Protein AF-A0A1E7X6N4-F1 (afdb_monomer_lite)

Structure (mmCIF, N/CA/C/O backbone):
data_AF-A0A1E7X6N4-F1
#
_entry.id   AF-A0A1E7X6N4-F1
#
loop_
_atom_site.group_PDB
_atom_site.id
_atom_site.type_symbol
_atom_site.label_atom_id
_atom_site.label_alt_id
_atom_site.label_comp_id
_atom_site.label_asym_id
_atom_site.label_entity_id
_atom_site.label_seq_id
_atom_site.pdbx_PDB_ins_code
_atom_site.Cartn_x
_atom_site.Cartn_y
_atom_site.Cartn_z
_atom_site.occupancy
_atom_site.B_iso_or_equiv
_atom_site.auth_seq_id
_atom_site.auth_comp_id
_atom_site.auth_asym_id
_atom_site.auth_atom_id
_atom_site.pdbx_PDB_model_num
ATOM 1 N N . MET A 1 1 ? 12.751 17.284 12.413 1.00 59.94 1 MET A N 1
ATOM 2 C CA . MET A 1 1 ? 12.327 16.495 13.593 1.00 59.94 1 MET A CA 1
ATOM 3 C C . MET A 1 1 ? 12.522 15.023 13.266 1.00 59.94 1 MET A C 1
ATOM 5 O O . MET A 1 1 ? 11.868 14.541 12.352 1.00 59.94 1 MET A O 1
ATOM 9 N N . PHE A 1 2 ? 13.444 14.333 13.939 1.00 62.03 2 PHE A N 1
ATOM 10 C CA . PHE A 1 2 ? 13.620 12.888 13.770 1.00 62.03 2 PHE A CA 1
ATOM 11 C C . PHE A 1 2 ? 12.520 12.162 14.555 1.00 62.03 2 PHE A C 1
ATOM 13 O O . PHE A 1 2 ? 12.356 12.411 15.747 1.00 62.03 2 PHE A O 1
ATOM 20 N N . ARG A 1 3 ? 11.739 11.309 13.888 1.00 70.25 3 ARG A N 1
ATOM 21 C CA . ARG A 1 3 ? 10.779 10.408 14.539 1.00 70.25 3 ARG A CA 1
ATOM 22 C C . ARG A 1 3 ? 11.360 9.006 14.465 1.00 70.25 3 ARG A C 1
ATOM 24 O O . ARG A 1 3 ? 11.390 8.412 13.393 1.00 70.25 3 ARG A O 1
ATOM 31 N N . ALA A 1 4 ? 11.886 8.525 15.587 1.00 77.81 4 ALA A N 1
ATOM 32 C CA . ALA A 1 4 ? 12.453 7.187 15.673 1.00 77.81 4 ALA A CA 1
ATOM 33 C C . ALA A 1 4 ? 11.356 6.128 15.490 1.00 77.81 4 ALA A C 1
ATOM 35 O O . ALA A 1 4 ? 10.212 6.349 15.888 1.00 77.81 4 ALA A O 1
ATOM 36 N N . ALA A 1 5 ? 11.707 4.953 14.967 1.00 71.25 5 ALA A N 1
ATOM 37 C CA . ALA A 1 5 ? 10.771 3.831 14.866 1.00 71.25 5 ALA A CA 1
ATOM 38 C C . ALA A 1 5 ? 10.188 3.432 16.238 1.00 71.25 5 ALA A C 1
ATOM 40 O O . ALA A 1 5 ? 9.036 3.030 16.323 1.00 71.25 5 ALA A O 1
ATOM 41 N N . THR A 1 6 ? 10.937 3.641 17.325 1.00 79.00 6 THR A N 1
ATOM 42 C CA . THR A 1 6 ? 10.481 3.420 18.710 1.00 79.00 6 THR A CA 1
ATOM 43 C C . THR A 1 6 ? 9.366 4.365 19.161 1.00 79.00 6 THR A C 1
ATOM 45 O O . THR A 1 6 ? 8.730 4.109 20.175 1.00 79.00 6 THR A O 1
ATOM 48 N N . SER A 1 7 ? 9.125 5.456 18.429 1.00 81.50 7 SER A N 1
ATOM 49 C CA . SER A 1 7 ? 8.004 6.372 18.675 1.00 81.50 7 SER A CA 1
ATOM 50 C C . SER A 1 7 ? 6.727 5.987 17.923 1.00 81.50 7 SER A C 1
ATOM 52 O O . SER A 1 7 ? 5.731 6.707 18.007 1.00 81.50 7 SER A O 1
ATOM 54 N N . LEU A 1 8 ? 6.749 4.886 17.161 1.00 77.94 8 LEU A N 1
ATOM 55 C CA . LEU A 1 8 ? 5.544 4.350 16.543 1.00 77.94 8 LEU A CA 1
ATOM 56 C C . LEU A 1 8 ? 4.605 3.793 17.623 1.00 77.94 8 LEU A C 1
ATOM 58 O O . LEU A 1 8 ? 5.083 3.230 18.610 1.00 77.94 8 LEU A O 1
ATOM 62 N N . PRO A 1 9 ? 3.278 3.929 17.448 1.00 80.06 9 PRO A N 1
ATOM 63 C CA . PRO A 1 9 ? 2.321 3.302 18.347 1.00 80.06 9 PRO A CA 1
ATOM 64 C C . PRO A 1 9 ? 2.556 1.790 18.436 1.00 80.06 9 PRO A C 1
ATOM 66 O O . PRO A 1 9 ? 2.954 1.180 17.438 1.00 80.06 9 PRO A O 1
ATOM 69 N N . PRO A 1 10 ? 2.301 1.177 19.604 1.00 86.44 10 PRO A N 1
ATOM 70 C CA . PRO A 1 10 ? 2.404 -0.266 19.749 1.00 86.44 10 PRO A CA 1
ATOM 71 C C . PRO A 1 10 ? 1.466 -0.973 18.763 1.00 86.44 10 PRO A C 1
ATOM 73 O O . PRO A 1 10 ? 0.401 -0.458 18.405 1.00 86.44 10 PRO A O 1
ATOM 76 N N 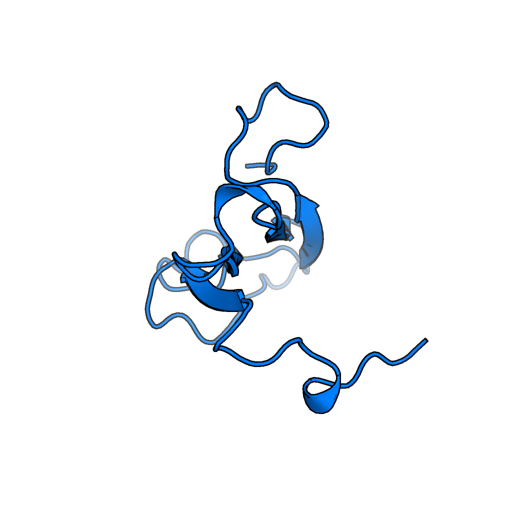. SER A 1 11 ? 1.849 -2.183 18.354 1.00 84.88 11 SER A N 1
ATOM 77 C CA . SER A 1 11 ? 1.094 -3.011 17.403 1.00 84.88 11 SER A CA 1
ATOM 78 C C . SER A 1 11 ? -0.300 -3.403 17.894 1.00 84.88 11 SER A C 1
ATOM 80 O O . SER A 1 11 ? -1.157 -3.756 17.093 1.00 84.88 11 SER A O 1
ATOM 82 N N . GLU A 1 12 ? -0.536 -3.308 19.201 1.00 87.44 12 GLU A N 1
ATOM 83 C CA . GLU A 1 12 ? -1.853 -3.469 19.826 1.00 87.44 12 GLU A CA 1
ATOM 84 C C . GLU A 1 12 ? -2.835 -2.357 19.420 1.00 87.44 12 GLU A C 1
ATOM 86 O O . GLU A 1 12 ? -4.044 -2.540 19.526 1.00 87.44 12 GLU A O 1
ATOM 91 N N . VAL A 1 13 ? -2.328 -1.216 18.935 1.00 89.75 13 VAL A N 1
ATOM 92 C CA . VAL A 1 13 ? -3.122 -0.062 18.489 1.00 89.75 13 VAL A CA 1
ATOM 93 C 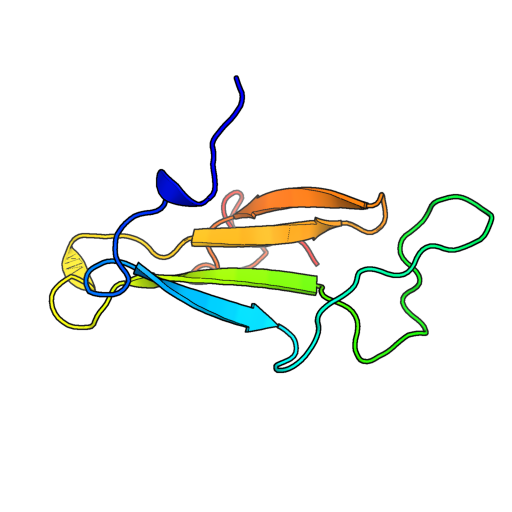C . VAL A 1 13 ? -3.076 0.085 16.969 1.00 89.75 13 VAL A C 1
ATOM 95 O O . VAL A 1 13 ? -4.128 0.201 16.342 1.00 89.75 13 VAL A O 1
ATOM 98 N N . LEU A 1 14 ? -1.881 0.070 16.365 1.00 89.62 14 LEU A N 1
ATOM 99 C CA . LEU A 1 14 ? -1.692 0.169 14.912 1.00 89.62 14 LEU A CA 1
ATOM 100 C C . LEU A 1 14 ? -0.822 -0.976 14.398 1.00 89.62 14 LEU A C 1
ATOM 102 O O . LEU A 1 14 ? 0.366 -1.054 14.699 1.00 89.62 14 LEU A O 1
ATOM 106 N N . VAL A 1 15 ? -1.396 -1.813 13.546 1.00 90.88 15 VAL A N 1
ATOM 107 C CA . VAL A 1 15 ? -0.714 -2.924 12.891 1.00 90.88 15 VAL A CA 1
ATOM 108 C C . VAL A 1 15 ? -0.077 -2.429 11.586 1.00 90.88 15 VAL A C 1
ATOM 110 O O . VAL A 1 15 ? -0.800 -1.978 10.687 1.00 90.88 15 VAL A O 1
ATOM 113 N N . PRO A 1 16 ? 1.261 -2.483 11.449 1.00 90.25 16 PRO A N 1
ATOM 114 C CA . PRO A 1 16 ? 1.921 -2.154 10.197 1.00 90.25 16 PRO A CA 1
ATOM 115 C C . PRO A 1 16 ? 1.714 -3.262 9.156 1.00 90.25 16 PRO A C 1
ATOM 117 O O . PRO A 1 16 ? 1.845 -4.444 9.462 1.00 90.25 16 PRO A O 1
ATOM 120 N N . ALA A 1 17 ? 1.444 -2.875 7.912 1.00 92.00 17 ALA A N 1
ATOM 121 C CA . ALA A 1 17 ? 1.371 -3.768 6.760 1.00 92.00 17 ALA A CA 1
ATOM 122 C C . ALA A 1 17 ? 2.150 -3.171 5.582 1.00 92.00 17 ALA A C 1
ATOM 124 O O . ALA A 1 17 ? 2.098 -1.963 5.338 1.00 92.00 17 ALA A O 1
ATOM 125 N N . ILE A 1 18 ? 2.872 -4.012 4.849 1.00 92.88 18 ILE A N 1
ATOM 126 C CA . ILE A 1 18 ? 3.705 -3.606 3.716 1.00 92.88 18 ILE A CA 1
ATOM 127 C C . ILE A 1 18 ? 3.002 -3.998 2.415 1.00 92.88 18 ILE A C 1
ATOM 129 O O . ILE A 1 18 ? 2.399 -5.056 2.338 1.00 92.88 18 ILE A O 1
ATOM 133 N N . VAL A 1 19 ? 3.065 -3.151 1.386 1.00 92.12 19 VAL A N 1
ATOM 134 C CA . VAL A 1 19 ? 2.497 -3.457 0.069 1.00 92.12 19 VAL A CA 1
ATOM 135 C C . VAL A 1 19 ? 3.546 -3.250 -1.031 1.00 92.12 19 VAL A C 1
ATOM 137 O O . VAL A 1 19 ? 4.102 -2.147 -1.135 1.00 92.12 19 VAL A O 1
ATOM 140 N N . PRO A 1 20 ? 3.776 -4.249 -1.903 1.00 91.88 20 PRO A N 1
ATOM 141 C CA . PRO A 1 20 ? 3.289 -5.628 -1.798 1.00 91.88 20 PRO A CA 1
ATOM 142 C C . PRO A 1 20 ? 3.940 -6.364 -0.615 1.00 91.88 20 PRO A C 1
ATOM 144 O O . PRO A 1 20 ? 5.021 -5.981 -0.165 1.00 91.88 20 PRO A O 1
ATOM 147 N N . ASP A 1 21 ? 3.279 -7.405 -0.104 1.00 91.62 21 ASP A N 1
ATOM 148 C CA . ASP A 1 21 ? 3.793 -8.190 1.023 1.00 91.62 21 ASP A CA 1
ATOM 149 C C . ASP A 1 21 ? 5.195 -8.743 0.727 1.00 91.62 21 ASP A C 1
ATOM 151 O O . ASP A 1 21 ? 5.487 -9.217 -0.370 1.00 91.62 21 ASP A O 1
ATOM 155 N N . GLY A 1 22 ? 6.079 -8.678 1.724 1.00 89.88 22 GLY A N 1
ATOM 156 C CA . GLY A 1 22 ? 7.466 -9.137 1.601 1.00 89.88 22 GLY A CA 1
ATOM 157 C C . GLY A 1 22 ? 8.410 -8.168 0.880 1.00 89.88 22 GLY A C 1
ATOM 158 O O . GLY A 1 22 ? 9.612 -8.434 0.824 1.00 89.88 22 GLY A O 1
ATOM 159 N N . ALA A 1 23 ? 7.925 -7.034 0.366 1.00 93.38 23 ALA A N 1
ATOM 160 C CA . ALA A 1 23 ? 8.804 -5.993 -0.150 1.00 93.38 23 ALA A CA 1
ATOM 161 C C . ALA A 1 23 ? 9.606 -5.335 0.986 1.00 93.38 23 ALA A C 1
ATOM 163 O O . ALA A 1 23 ? 9.059 -4.942 2.012 1.00 93.38 23 ALA A O 1
ATOM 164 N N . THR A 1 24 ? 10.915 -5.173 0.803 1.00 91.19 24 THR A N 1
ATOM 165 C CA . THR A 1 24 ? 11.805 -4.583 1.827 1.00 91.19 24 THR A CA 1
ATOM 166 C C . THR A 1 24 ? 12.588 -3.374 1.325 1.00 91.19 24 THR A C 1
ATOM 168 O O . THR A 1 24 ? 13.283 -2.723 2.102 1.00 91.19 24 THR A O 1
ATOM 171 N N . GLN A 1 25 ? 12.494 -3.066 0.029 1.00 93.00 25 GLN A N 1
ATOM 172 C CA . GLN A 1 25 ? 13.358 -2.097 -0.642 1.00 93.00 25 GLN A CA 1
ATOM 173 C C . GLN A 1 25 ? 12.585 -1.288 -1.683 1.00 93.00 25 GLN A C 1
ATOM 175 O O . GLN A 1 25 ? 11.638 -1.780 -2.296 1.00 93.00 25 GLN A O 1
ATOM 180 N N . VAL A 1 26 ? 13.027 -0.0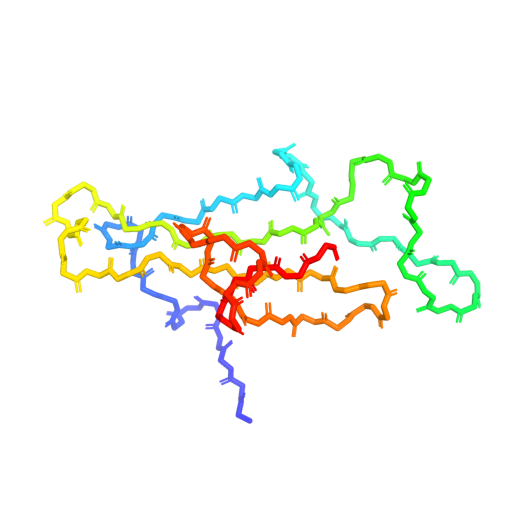51 -1.901 1.00 92.75 26 VAL A N 1
ATOM 181 C CA . VAL A 1 26 ? 12.619 0.793 -3.029 1.00 92.75 26 VAL A CA 1
ATOM 182 C C . VAL A 1 26 ? 13.778 0.819 -4.019 1.00 92.75 26 VAL A C 1
ATOM 184 O O . VAL A 1 26 ? 14.918 1.052 -3.621 1.00 92.75 26 VAL A O 1
ATOM 187 N N . TYR A 1 27 ? 13.485 0.593 -5.296 1.00 94.06 27 TYR A N 1
ATOM 188 C CA . TYR A 1 27 ? 14.477 0.593 -6.368 1.00 94.06 27 TYR A CA 1
ATOM 189 C C . TYR A 1 27 ? 14.360 1.873 -7.186 1.00 94.06 27 TYR A C 1
ATOM 191 O O . TYR A 1 27 ? 13.250 2.324 -7.464 1.00 94.06 27 TYR A O 1
ATOM 199 N N . TYR A 1 28 ? 15.502 2.437 -7.570 1.00 94.50 28 TYR A N 1
ATOM 200 C CA . TYR A 1 28 ? 15.589 3.679 -8.328 1.00 94.50 28 TYR A CA 1
ATOM 201 C C . TYR A 1 28 ? 16.302 3.447 -9.657 1.00 94.50 28 TYR A C 1
ATOM 203 O O . TYR A 1 28 ? 17.288 2.717 -9.732 1.00 94.50 28 TYR A O 1
ATOM 211 N N . THR A 1 29 ? 15.814 4.107 -10.698 1.00 95.44 29 THR A N 1
ATOM 212 C CA . THR A 1 29 ? 16.485 4.225 -11.993 1.00 95.44 29 THR A CA 1
ATOM 213 C C . THR A 1 29 ? 17.734 5.102 -11.875 1.00 95.44 29 THR A C 1
ATOM 215 O O . THR A 1 29 ? 17.866 5.900 -10.945 1.00 95.44 29 THR A O 1
ATOM 218 N N . ALA A 1 30 ? 18.619 5.048 -12.875 1.00 95.12 30 ALA A N 1
ATOM 219 C CA . ALA A 1 30 ? 19.782 5.941 -12.956 1.00 95.12 30 ALA A CA 1
ATOM 220 C C . ALA A 1 30 ? 19.409 7.440 -13.006 1.00 95.12 30 ALA A C 1
ATOM 222 O O . ALA A 1 30 ? 20.240 8.293 -12.712 1.00 95.12 30 ALA A O 1
ATOM 223 N N . LEU A 1 31 ? 18.158 7.761 -13.358 1.00 94.12 31 LEU A N 1
ATOM 224 C CA . LEU A 1 31 ? 17.621 9.122 -13.399 1.00 94.12 31 LEU A CA 1
ATOM 225 C C . LEU A 1 31 ? 17.019 9.576 -12.056 1.00 94.12 31 LEU A C 1
ATOM 227 O O . LEU A 1 31 ? 16.533 10.699 -11.961 1.00 94.12 31 LEU A O 1
ATOM 231 N N . GLY A 1 32 ? 17.017 8.716 -11.031 1.00 92.12 32 GLY A N 1
ATOM 232 C CA . GLY A 1 32 ? 16.515 9.037 -9.691 1.00 92.12 32 GLY A CA 1
ATOM 233 C C . GLY A 1 32 ? 15.011 8.826 -9.481 1.00 92.12 32 GLY A C 1
ATOM 234 O O . GLY A 1 32 ? 14.507 9.123 -8.403 1.00 92.12 32 GLY A O 1
ATOM 235 N N . TRP A 1 33 ? 14.288 8.286 -10.465 1.00 94.62 33 TRP A N 1
ATOM 236 C CA . TRP A 1 33 ? 12.881 7.885 -10.312 1.00 94.62 33 TRP A CA 1
ATOM 237 C C . TRP A 1 33 ? 12.767 6.484 -9.726 1.00 94.62 33 TRP A C 1
ATOM 239 O O . TRP A 1 33 ? 13.605 5.640 -10.038 1.00 94.62 33 TRP A O 1
ATOM 249 N N . VAL A 1 34 ? 11.712 6.207 -8.960 1.00 93.75 34 VAL A N 1
ATOM 250 C CA . VAL A 1 34 ? 11.354 4.837 -8.565 1.00 93.75 34 VAL A CA 1
ATOM 251 C C . VAL A 1 34 ? 11.147 3.994 -9.819 1.00 93.75 34 VAL A C 1
ATOM 253 O O . VAL A 1 34 ? 10.401 4.393 -10.711 1.00 93.75 34 VAL A O 1
ATOM 256 N N . ASP A 1 35 ? 11.795 2.833 -9.878 1.00 94.69 35 ASP A N 1
ATOM 257 C CA . ASP A 1 35 ? 11.720 1.924 -11.018 1.00 94.69 35 ASP A CA 1
ATOM 258 C C . ASP A 1 35 ? 10.457 1.044 -10.932 1.00 94.69 35 ASP A C 1
ATOM 260 O O . ASP A 1 35 ? 10.378 0.165 -10.064 1.00 94.69 35 ASP A O 1
ATOM 264 N N . PRO A 1 36 ? 9.450 1.243 -11.806 1.00 90.19 36 PRO A N 1
ATOM 265 C CA . PRO A 1 36 ? 8.225 0.461 -11.767 1.00 90.19 36 PRO A CA 1
ATOM 266 C C . PRO A 1 36 ? 8.385 -0.956 -12.333 1.00 90.19 36 PRO A C 1
ATOM 268 O O . PRO A 1 36 ? 7.495 -1.779 -12.103 1.00 90.19 36 PRO A O 1
ATOM 271 N N . VAL A 1 37 ? 9.480 -1.244 -13.050 1.00 93.94 37 VAL A N 1
ATOM 272 C CA . VAL A 1 37 ? 9.758 -2.559 -13.656 1.00 93.94 37 VAL A CA 1
ATOM 273 C C . VAL A 1 37 ? 10.077 -3.592 -12.577 1.00 93.94 37 VAL A C 1
ATOM 275 O O . VAL A 1 37 ? 9.746 -4.770 -12.722 1.00 93.94 37 VAL A O 1
ATOM 278 N N . VAL A 1 38 ? 10.649 -3.159 -11.449 1.00 91.31 38 VAL A N 1
ATOM 279 C CA . VAL A 1 38 ? 10.836 -4.031 -10.288 1.00 91.31 38 VAL A CA 1
ATOM 280 C C . VAL A 1 38 ? 9.491 -4.237 -9.589 1.00 91.31 38 VAL A C 1
ATOM 282 O O . VAL A 1 38 ? 8.971 -3.353 -8.900 1.00 91.31 38 VAL A O 1
ATOM 285 N N . GLY A 1 39 ? 8.913 -5.423 -9.789 1.00 84.44 39 GLY A N 1
ATOM 286 C CA . GLY A 1 39 ? 7.581 -5.767 -9.287 1.00 84.44 39 GLY A CA 1
ATOM 287 C C . GLY A 1 39 ? 7.485 -5.796 -7.758 1.00 84.44 39 GLY A C 1
ATOM 288 O O . GLY A 1 39 ? 6.580 -5.188 -7.195 1.00 84.44 39 GLY A O 1
ATOM 289 N N . ASN A 1 40 ? 8.435 -6.446 -7.072 1.00 90.69 40 ASN A N 1
ATOM 290 C CA . ASN A 1 40 ? 8.426 -6.579 -5.608 1.00 90.69 40 ASN A CA 1
ATOM 291 C C . ASN A 1 40 ? 9.161 -5.425 -4.897 1.00 90.69 40 ASN A C 1
ATOM 293 O O . ASN A 1 40 ? 10.090 -5.641 -4.117 1.00 90.69 40 ASN A O 1
ATOM 297 N N . ARG A 1 41 ? 8.780 -4.183 -5.208 1.00 92.81 41 ARG A N 1
ATOM 298 C CA . ARG A 1 41 ? 9.314 -2.972 -4.562 1.00 92.81 41 ARG A CA 1
ATOM 299 C C . ARG A 1 41 ? 8.335 -2.442 -3.522 1.00 92.81 41 ARG A C 1
ATOM 301 O O . ARG A 1 41 ? 7.128 -2.467 -3.747 1.00 92.81 41 ARG A O 1
ATOM 308 N N . LEU A 1 42 ? 8.842 -1.885 -2.429 1.00 93.00 42 LEU A N 1
ATOM 309 C CA . LEU A 1 42 ? 8.021 -1.255 -1.402 1.00 93.00 42 LEU A CA 1
ATOM 310 C C . LEU A 1 42 ? 7.283 -0.054 -2.007 1.00 93.00 42 LEU A C 1
ATOM 312 O O . LEU A 1 42 ? 7.900 0.946 -2.366 1.00 93.00 42 LEU A O 1
ATOM 316 N N . SER A 1 43 ? 5.961 -0.160 -2.120 1.00 92.75 43 SER A N 1
ATOM 317 C CA . SER A 1 43 ? 5.103 0.897 -2.677 1.00 92.75 43 SER A CA 1
ATOM 318 C C . SER A 1 43 ? 4.288 1.607 -1.600 1.00 92.75 43 SER A C 1
ATOM 320 O O . SER A 1 43 ? 4.031 2.808 -1.699 1.00 92.75 43 SER A O 1
ATOM 322 N N . SER A 1 44 ? 3.913 0.886 -0.540 1.00 93.88 44 SER A N 1
ATOM 323 C CA . SER A 1 44 ? 3.160 1.445 0.574 1.00 93.88 44 SER A CA 1
ATOM 324 C C . SER A 1 44 ? 3.503 0.770 1.896 1.00 93.88 44 SER A C 1
ATOM 326 O O . SER A 1 44 ? 3.648 -0.448 1.965 1.00 93.88 44 SER A O 1
ATOM 328 N N . LEU A 1 45 ? 3.575 1.577 2.951 1.00 93.06 45 LEU A N 1
ATOM 329 C CA . LEU A 1 45 ? 3.517 1.148 4.342 1.00 93.06 45 LEU A CA 1
ATOM 330 C C . LEU A 1 45 ? 2.191 1.634 4.926 1.00 93.06 45 LEU A C 1
ATOM 332 O O . LEU A 1 45 ? 1.937 2.837 4.988 1.00 93.06 45 LEU A O 1
ATOM 336 N N . ARG A 1 46 ? 1.339 0.712 5.356 1.00 93.62 46 ARG A N 1
ATOM 337 C CA . ARG A 1 46 ? 0.032 1.000 5.950 1.00 93.62 46 ARG A CA 1
ATOM 338 C C . ARG A 1 46 ? 0.100 0.790 7.453 1.00 93.62 46 ARG A C 1
ATOM 340 O O . ARG A 1 46 ? 0.750 -0.138 7.909 1.00 93.62 46 ARG A O 1
ATOM 347 N N . LEU A 1 47 ? -0.587 1.635 8.205 1.00 92.94 47 LEU A N 1
ATOM 348 C CA . LEU A 1 47 ? -0.824 1.484 9.633 1.00 92.94 47 LEU A CA 1
ATOM 349 C C . LEU A 1 47 ? -2.333 1.348 9.809 1.00 92.94 47 LEU A C 1
ATOM 351 O O . LEU A 1 47 ? -3.084 2.313 9.623 1.00 92.94 47 LEU A O 1
ATOM 355 N N . ILE A 1 48 ? -2.765 0.122 10.082 1.00 92.94 48 ILE A N 1
ATOM 356 C CA . ILE A 1 48 ? -4.174 -0.243 10.194 1.00 92.94 48 ILE A CA 1
ATOM 357 C C . ILE A 1 48 ? -4.506 -0.365 11.684 1.00 92.94 48 ILE A C 1
ATOM 359 O O . ILE A 1 48 ? -3.770 -1.039 12.400 1.00 92.94 48 ILE A O 1
ATOM 363 N N . PRO A 1 49 ? -5.583 0.261 12.175 1.00 94.00 49 PRO A N 1
ATOM 364 C CA . PRO A 1 49 ? -6.024 0.088 13.551 1.00 94.00 49 PRO A CA 1
ATOM 365 C C . PRO A 1 49 ? -6.257 -1.380 13.888 1.00 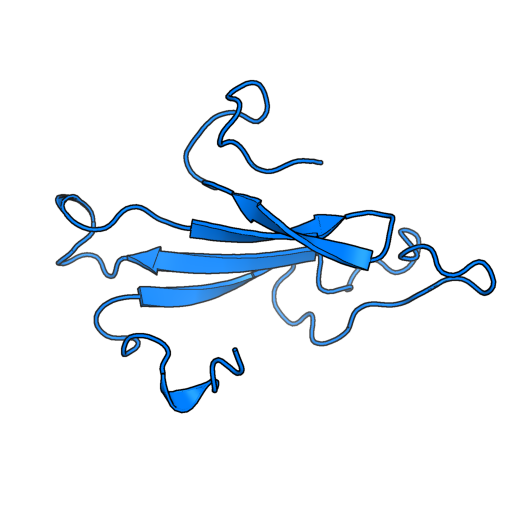94.00 49 PRO A C 1
ATOM 367 O O . PRO A 1 49 ? -6.834 -2.121 13.089 1.00 94.00 49 PRO A O 1
ATOM 370 N N . ALA A 1 50 ? -5.859 -1.789 15.090 1.00 92.31 50 ALA A N 1
ATOM 371 C CA . ALA A 1 50 ? -6.329 -3.052 15.637 1.00 92.31 50 ALA A CA 1
ATOM 372 C C . ALA A 1 50 ? -7.862 -3.026 15.771 1.00 92.31 50 ALA A C 1
ATOM 374 O O . ALA A 1 50 ? -8.470 -1.962 15.915 1.00 92.31 50 ALA A O 1
ATOM 375 N N . SER A 1 51 ? -8.496 -4.201 15.744 1.00 90.25 51 SER A N 1
ATOM 376 C CA . SER A 1 51 ? -9.962 -4.333 15.725 1.00 90.25 51 SER A CA 1
ATOM 377 C C . SER A 1 51 ? -10.656 -3.586 16.868 1.00 90.25 51 SER A C 1
ATOM 379 O O . SER A 1 51 ? -11.696 -2.972 16.645 1.00 90.25 51 SER A O 1
ATOM 381 N N . ALA A 1 52 ? -10.051 -3.574 18.059 1.00 91.75 52 ALA A N 1
ATOM 382 C CA . ALA A 1 52 ? -10.554 -2.857 19.230 1.00 91.75 52 ALA A CA 1
ATOM 383 C C . ALA A 1 52 ? -10.633 -1.329 19.042 1.00 91.75 52 ALA A C 1
ATOM 385 O O . ALA A 1 52 ? -11.413 -0.681 19.728 1.00 91.75 52 ALA A O 1
ATOM 386 N N . TYR A 1 53 ? -9.859 -0.764 18.111 1.00 92.81 53 TYR A N 1
ATOM 387 C CA . TYR A 1 53 ? -9.751 0.677 17.860 1.00 92.81 53 TYR A CA 1
ATOM 388 C C . TYR A 1 53 ? -10.235 1.087 16.464 1.00 92.81 53 TYR A C 1
ATOM 390 O O . TYR A 1 53 ? -10.044 2.232 16.056 1.00 92.81 53 TYR A O 1
ATOM 398 N N . ALA A 1 54 ? -10.857 0.173 15.713 1.00 89.94 54 ALA A N 1
ATOM 399 C CA . ALA A 1 54 ? -11.250 0.409 14.323 1.00 89.94 54 ALA A CA 1
ATOM 400 C C . ALA A 1 54 ? -12.246 1.572 14.145 1.00 89.94 54 ALA A C 1
ATOM 402 O O . ALA A 1 54 ? -12.289 2.172 13.073 1.00 89.94 54 ALA A O 1
ATOM 403 N N . ALA A 1 55 ? -13.033 1.891 15.179 1.00 91.44 55 ALA A N 1
ATOM 404 C CA . ALA A 1 55 ? -13.979 3.007 15.169 1.00 91.44 55 ALA A CA 1
ATOM 405 C C . ALA A 1 55 ? -13.339 4.358 15.541 1.00 91.44 55 ALA A C 1
ATOM 407 O O . ALA A 1 55 ? -13.812 5.399 15.090 1.00 91.44 55 ALA A O 1
ATOM 408 N N . ASP A 1 56 ? -12.262 4.342 16.330 1.00 92.44 56 ASP A N 1
ATOM 409 C CA . ASP A 1 56 ? -11.710 5.544 16.968 1.00 92.44 56 ASP A CA 1
ATOM 410 C C . ASP A 1 56 ? -10.433 6.047 16.291 1.00 92.44 56 ASP A C 1
ATOM 412 O O . ASP A 1 56 ? -10.117 7.238 16.322 1.00 92.44 56 ASP A O 1
ATOM 416 N N . VAL A 1 57 ? -9.680 5.140 15.668 1.00 90.88 57 VAL A N 1
ATOM 417 C CA . VAL A 1 57 ? -8.403 5.450 15.032 1.00 90.88 57 VAL A CA 1
ATOM 418 C C . VAL A 1 57 ? -8.562 5.294 13.521 1.00 90.88 57 VAL A C 1
ATOM 420 O O . VAL A 1 57 ? -8.912 4.215 13.056 1.00 90.88 57 VAL A O 1
ATOM 423 N N . PRO A 1 58 ? -8.301 6.332 12.710 1.00 90.62 58 PRO A N 1
ATOM 424 C CA . PRO A 1 58 ? -8.352 6.191 11.263 1.00 90.62 58 PRO A CA 1
ATOM 425 C C . PRO A 1 58 ? -7.107 5.455 10.742 1.00 90.62 58 PRO A C 1
ATOM 427 O O . PRO A 1 58 ? -5.997 5.702 11.227 1.00 90.62 58 PRO A O 1
ATOM 430 N N . PRO A 1 59 ? -7.241 4.611 9.704 1.00 93.62 59 PRO A N 1
ATOM 431 C CA . PRO A 1 59 ? -6.084 4.046 9.033 1.00 93.62 59 PRO A CA 1
ATOM 432 C C . PRO A 1 59 ? -5.297 5.135 8.304 1.00 93.62 59 PRO A C 1
ATOM 434 O O . PRO A 1 59 ? -5.847 6.106 7.776 1.00 93.62 59 PRO A O 1
ATOM 437 N N . VAL A 1 60 ? -3.986 4.943 8.233 1.00 94.44 60 VAL A N 1
ATOM 438 C CA . VAL A 1 60 ? -3.075 5.834 7.514 1.00 94.44 60 VAL A CA 1
ATOM 439 C C . VAL A 1 60 ? -2.102 5.007 6.692 1.00 94.44 60 VAL A C 1
ATOM 441 O O . VAL A 1 60 ? -1.708 3.914 7.085 1.00 94.44 60 VAL A O 1
ATOM 444 N N . ALA A 1 61 ? -1.698 5.526 5.543 1.00 95.06 61 ALA A N 1
ATOM 445 C CA . ALA A 1 61 ? -0.648 4.943 4.734 1.00 95.06 61 ALA A CA 1
ATOM 446 C C . ALA A 1 61 ? 0.417 5.986 4.406 1.00 95.06 61 ALA A C 1
ATOM 448 O O . ALA A 1 61 ? 0.134 7.178 4.282 1.00 95.06 61 ALA A O 1
ATOM 449 N N . LEU A 1 62 ? 1.645 5.509 4.265 1.00 93.44 62 LEU A N 1
ATOM 450 C CA . LEU A 1 62 ? 2.726 6.175 3.564 1.00 93.44 62 LEU A CA 1
ATOM 451 C C . LEU A 1 62 ? 2.866 5.476 2.215 1.00 93.44 62 LEU A C 1
ATOM 453 O O . LEU A 1 62 ? 2.988 4.252 2.167 1.00 93.44 62 LEU A O 1
ATOM 457 N N . VAL A 1 63 ? 2.823 6.234 1.129 1.00 94.75 63 VAL A N 1
ATOM 458 C CA . VAL A 1 63 ? 3.080 5.727 -0.224 1.00 94.75 63 VAL A CA 1
ATOM 459 C C . VAL A 1 63 ? 4.309 6.404 -0.798 1.00 94.75 63 VAL A C 1
ATOM 461 O O . VAL A 1 63 ? 4.556 7.575 -0.513 1.00 94.75 63 VAL A O 1
ATOM 464 N N . VAL A 1 64 ? 5.089 5.668 -1.582 1.00 91.62 64 VAL A N 1
ATOM 465 C CA . VAL A 1 64 ? 6.269 6.212 -2.258 1.00 91.62 64 VAL A CA 1
ATOM 466 C C . VAL A 1 64 ? 5.855 6.636 -3.662 1.00 91.62 64 VAL A C 1
ATOM 468 O O . VAL A 1 64 ? 5.445 5.799 -4.463 1.00 91.62 64 VAL A O 1
ATOM 471 N N . THR A 1 65 ? 5.937 7.932 -3.961 1.00 91.25 65 THR A N 1
ATOM 472 C CA . THR A 1 65 ? 5.633 8.443 -5.307 1.00 91.25 65 THR A CA 1
ATOM 473 C C . THR A 1 65 ? 6.704 8.020 -6.312 1.00 91.25 65 THR A C 1
ATOM 475 O O . THR A 1 65 ? 7.799 7.605 -5.933 1.00 91.25 65 THR A O 1
ATOM 478 N N . LEU A 1 66 ? 6.443 8.208 -7.610 1.00 90.69 66 LEU A N 1
ATOM 479 C CA . LEU A 1 66 ? 7.459 7.996 -8.651 1.00 90.69 66 LEU A CA 1
ATOM 480 C C . LEU A 1 66 ? 8.747 8.790 -8.393 1.00 90.69 66 LEU A C 1
ATOM 482 O O . LEU A 1 66 ? 9.832 8.305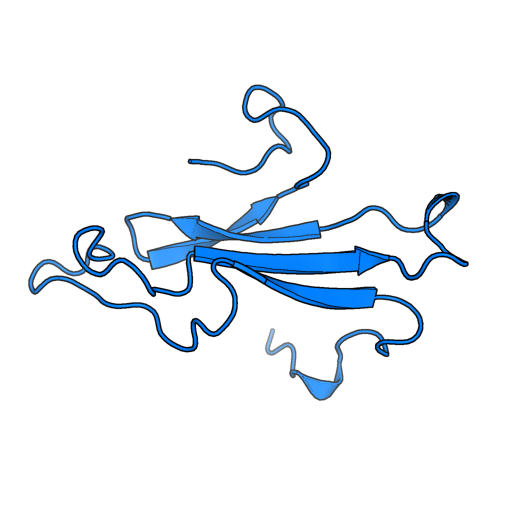 -8.696 1.00 90.69 66 LEU A O 1
ATOM 486 N N . ALA A 1 67 ? 8.649 9.975 -7.788 1.00 91.00 67 ALA A N 1
ATOM 487 C CA . ALA A 1 67 ? 9.803 10.796 -7.425 1.00 91.00 67 ALA A CA 1
ATOM 488 C C . ALA A 1 67 ? 10.553 10.290 -6.172 1.00 91.00 67 ALA A C 1
ATOM 490 O O . ALA A 1 67 ? 11.432 10.983 -5.666 1.00 91.00 67 ALA A O 1
ATOM 491 N N . GLY A 1 68 ? 10.183 9.131 -5.616 1.00 88.38 68 GLY A N 1
ATOM 492 C CA . GLY A 1 68 ? 10.786 8.585 -4.397 1.00 88.38 68 GLY A CA 1
ATOM 493 C C . GLY A 1 68 ? 10.335 9.266 -3.109 1.00 88.38 68 GLY A C 1
ATOM 494 O O . GLY A 1 68 ? 10.916 9.032 -2.052 1.00 88.38 68 GLY A O 1
ATOM 495 N N . MET A 1 69 ? 9.319 10.130 -3.170 1.00 89.62 69 MET A N 1
ATOM 496 C CA . MET A 1 69 ? 8.890 10.910 -2.012 1.00 89.62 69 MET A CA 1
ATOM 497 C C . MET A 1 69 ? 7.819 10.153 -1.221 1.00 89.62 69 MET A C 1
ATOM 499 O O . MET A 1 69 ? 6.808 9.764 -1.810 1.00 89.62 69 MET A O 1
ATOM 503 N N . PRO A 1 70 ? 7.983 9.970 0.102 1.00 90.00 70 PRO A N 1
ATOM 504 C CA . PRO A 1 70 ? 6.933 9.412 0.938 1.00 90.00 70 PRO A CA 1
ATOM 505 C C . PRO A 1 70 ? 5.811 10.438 1.134 1.00 90.00 70 PRO A C 1
ATOM 507 O O . PRO A 1 70 ? 6.050 11.567 1.566 1.00 90.00 70 PRO A O 1
ATOM 510 N N . VAL A 1 71 ? 4.573 10.035 0.866 1.00 93.44 71 VAL A N 1
ATOM 511 C CA . VAL A 1 71 ? 3.373 10.860 1.047 1.00 93.44 71 VAL A CA 1
ATOM 512 C C . VAL A 1 71 ? 2.412 10.153 1.991 1.00 93.44 71 VAL A C 1
ATOM 514 O O . VAL A 1 71 ? 2.112 8.973 1.822 1.00 93.44 71 VAL A O 1
ATOM 517 N N . LYS A 1 72 ? 1.921 10.885 2.997 1.00 94.38 72 LYS A N 1
ATOM 518 C CA . LYS A 1 72 ? 0.873 10.406 3.901 1.00 94.38 72 LYS A CA 1
ATOM 519 C C . LYS A 1 72 ? -0.493 10.517 3.225 1.00 94.38 72 LYS A C 1
ATOM 521 O O . LYS A 1 72 ? -0.836 11.579 2.717 1.00 94.38 72 LYS A O 1
ATOM 526 N N . CYS A 1 73 ? -1.291 9.461 3.306 1.00 95.94 73 CYS A N 1
ATOM 527 C CA . CYS A 1 73 ? -2.651 9.404 2.776 1.00 95.94 73 CYS A CA 1
ATOM 528 C C . CYS A 1 73 ? -3.560 8.508 3.631 1.00 95.94 73 CYS A C 1
ATOM 530 O O . CYS A 1 73 ? -3.100 7.808 4.537 1.00 95.94 73 CYS A O 1
ATOM 532 N N . ASN A 1 74 ? -4.860 8.535 3.350 1.00 95.19 74 ASN A N 1
ATOM 533 C CA . ASN A 1 74 ? -5.854 7.638 3.922 1.00 95.19 74 ASN A CA 1
ATOM 534 C C . ASN A 1 74 ? -6.152 6.500 2.922 1.00 95.19 74 ASN A C 1
ATOM 536 O O . ASN A 1 74 ? -6.708 6.760 1.852 1.00 95.19 74 ASN A O 1
ATOM 540 N N . PRO A 1 75 ? -5.810 5.239 3.247 1.00 94.19 75 PRO A N 1
ATOM 541 C CA . PRO A 1 75 ? -6.012 4.102 2.351 1.00 94.19 75 PRO A CA 1
ATOM 542 C C . PRO A 1 75 ? -7.466 3.605 2.303 1.00 94.19 75 PRO A C 1
ATOM 544 O O . PRO A 1 75 ? -7.765 2.730 1.494 1.00 94.19 75 PRO A O 1
ATOM 547 N N . ALA A 1 76 ? -8.352 4.114 3.165 1.00 93.88 76 ALA A N 1
ATOM 548 C CA . ALA A 1 76 ? -9.758 3.713 3.244 1.00 93.88 76 ALA A CA 1
ATOM 549 C C . ALA A 1 76 ? -10.708 4.620 2.442 1.00 93.88 76 ALA A C 1
ATOM 551 O O . ALA A 1 76 ? -11.907 4.355 2.395 1.00 93.88 76 ALA A O 1
ATOM 552 N N . VAL A 1 77 ? -10.201 5.687 1.815 1.00 95.06 77 VAL A N 1
ATOM 553 C CA . VAL A 1 77 ? -10.997 6.579 0.954 1.00 95.06 77 VAL A CA 1
ATOM 554 C C . VAL A 1 77 ? -10.562 6.462 -0.504 1.00 95.06 77 VAL A C 1
ATOM 556 O O . VAL A 1 77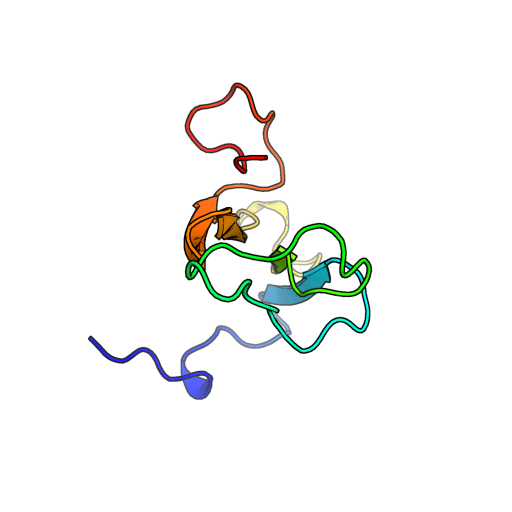 ? -9.464 5.996 -0.814 1.00 95.06 77 VAL A O 1
ATOM 559 N N . ALA A 1 78 ? -11.440 6.879 -1.415 1.00 94.25 78 ALA A N 1
ATOM 560 C CA . ALA A 1 78 ? -11.181 6.826 -2.847 1.00 94.25 78 ALA A CA 1
ATOM 561 C C . ALA A 1 78 ? -9.969 7.685 -3.243 1.00 94.25 78 ALA A C 1
ATOM 563 O O . ALA A 1 78 ? -9.719 8.730 -2.652 1.00 94.25 78 ALA A O 1
ATOM 564 N N . ARG A 1 79 ? -9.262 7.296 -4.311 1.00 89.88 79 ARG A N 1
ATOM 565 C CA . ARG A 1 79 ? -8.123 8.068 -4.851 1.00 89.88 79 ARG A CA 1
ATOM 566 C C . ARG A 1 79 ? -8.503 9.466 -5.352 1.00 89.88 79 ARG A C 1
ATOM 568 O O . ARG A 1 79 ? -7.636 10.317 -5.481 1.00 89.88 79 ARG A O 1
ATOM 575 N N . SER A 1 80 ? -9.779 9.683 -5.667 1.00 91.88 80 SER A N 1
ATOM 576 C CA . SER A 1 80 ? -10.317 10.990 -6.053 1.00 91.88 80 SER A CA 1
ATOM 577 C C . SER A 1 80 ? -10.591 11.909 -4.856 1.00 91.88 80 SER A C 1
ATOM 579 O O . SER A 1 80 ? -10.798 13.101 -5.056 1.00 91.88 80 SER A O 1
ATOM 581 N N . ASP A 1 81 ? -10.621 11.379 -3.626 1.00 95.00 81 ASP A N 1
ATOM 582 C CA . ASP A 1 81 ? -10.639 12.192 -2.405 1.00 95.00 81 ASP A CA 1
ATOM 583 C C . ASP A 1 81 ? -9.248 12.812 -2.223 1.00 95.00 81 ASP A C 1
ATOM 585 O O . ASP A 1 81 ? -8.233 12.141 -2.408 1.00 95.00 81 ASP A O 1
ATOM 589 N N . SER A 1 82 ? -9.181 14.082 -1.826 1.00 92.31 82 SER A N 1
ATOM 590 C CA . SER A 1 82 ? -7.911 14.790 -1.613 1.00 92.31 82 SER A CA 1
ATOM 591 C C . SER A 1 82 ? -7.036 14.172 -0.517 1.00 92.31 82 SER A C 1
ATOM 593 O O . SER A 1 82 ? -5.836 14.437 -0.459 1.00 92.31 82 SER A O 1
ATOM 595 N N . ARG A 1 83 ? -7.621 13.345 0.356 1.00 94.31 83 ARG A N 1
ATOM 596 C CA . ARG A 1 83 ? -6.929 12.572 1.395 1.00 94.31 83 ARG A CA 1
ATOM 597 C C . ARG A 1 83 ? -6.544 11.170 0.923 1.00 94.31 83 ARG A C 1
ATOM 599 O O . ARG A 1 83 ? -5.812 10.491 1.642 1.00 94.31 83 ARG A O 1
ATOM 606 N N . GLY A 1 84 ? -7.073 10.711 -0.211 1.00 95.25 84 GLY A N 1
ATOM 607 C CA . GLY A 1 84 ? -6.837 9.379 -0.758 1.00 95.25 84 GLY A CA 1
ATOM 608 C C . GLY A 1 84 ? -5.384 9.158 -1.160 1.00 95.25 84 GLY A C 1
ATOM 609 O O . GLY A 1 84 ? -4.608 10.096 -1.333 1.00 95.25 84 GLY A O 1
ATOM 610 N N . CYS A 1 85 ? -4.988 7.892 -1.278 1.00 93.88 85 CYS A N 1
ATOM 611 C CA . CYS A 1 85 ? -3.619 7.568 -1.661 1.00 93.88 85 CYS A CA 1
ATOM 612 C C . CYS A 1 85 ? -3.375 7.811 -3.154 1.00 93.88 85 CYS A C 1
ATOM 614 O O . CYS A 1 85 ? -4.140 7.286 -3.971 1.00 93.88 85 CYS A O 1
ATOM 616 N N . PRO A 1 86 ? -2.320 8.566 -3.519 1.00 86.94 86 PRO A N 1
ATOM 617 C CA . PRO A 1 86 ? -1.959 8.757 -4.915 1.00 86.94 86 PRO A CA 1
ATOM 618 C C . PRO A 1 86 ? -1.566 7.420 -5.570 1.00 86.94 86 PRO A C 1
ATOM 620 O O . PRO A 1 86 ? -1.227 6.464 -4.861 1.00 86.94 86 PRO A O 1
ATOM 623 N N . PRO A 1 87 ? -1.681 7.333 -6.906 1.00 73.12 87 PRO A N 1
ATOM 624 C CA . PRO A 1 87 ? -1.261 6.163 -7.668 1.00 73.12 87 PRO A CA 1
ATOM 625 C C . PRO A 1 87 ? 0.248 5.904 -7.587 1.00 73.12 87 PRO A C 1
ATOM 627 O O . PRO A 1 87 ? 1.025 6.877 -7.436 1.00 73.12 87 PRO A O 1
#

Sequence (87 aa):
MFRAATSLPPSEVLVPAIVPDGATQVYYTALGWVDPVVGNRLSSLRLIPASAYAADVPPVALVVTLAGMPVKCNPAVARSDSRGCPP

Organism: NCBI:txid762836

Secondary structure (DSSP, 8-state):
----GGGSPPTTTEEEEEESTT-----B-TTSSB-TT-TT---EEEEEEPGGGTTTS--EEEEE-TTS-EEEEBTTS-TTSTTBPP-

Foldseek 3Di:
DDDDPVNDDDCQFWPKDWPPHPADAFDADPVQFTDVVPPSHTAKIKTATDPVCNPPDFIWMWGQDRNRDTDIAGCVDDCPPPRHDDD

pLDDT: mean 90.03, std 6.88, range [59.94, 95.94]

Radius of gyration: 14.12 Å; chains: 1; bounding box: 34×26×34 Å